Protein AF-A0A5B0RJI5-F1 (afdb_monomer_lite)

Structure (mmCIF, N/CA/C/O backbone):
data_AF-A0A5B0RJI5-F1
#
_entry.id   AF-A0A5B0RJI5-F1
#
loop_
_atom_site.group_PDB
_atom_site.id
_atom_site.type_symbol
_atom_site.label_atom_id
_atom_site.label_alt_id
_atom_site.label_comp_id
_atom_site.label_asym_id
_atom_site.label_entity_id
_atom_site.label_seq_id
_atom_site.pdbx_PDB_ins_code
_atom_site.Cartn_x
_atom_site.Cartn_y
_atom_site.Cartn_z
_atom_site.occupancy
_atom_site.B_iso_or_equiv
_atom_site.auth_seq_id
_atom_site.auth_comp_id
_atom_site.auth_asym_id
_atom_site.auth_atom_id
_atom_site.pdbx_PDB_model_num
ATOM 1 N N . MET A 1 1 ? 13.740 73.662 18.449 1.00 36.31 1 MET A N 1
ATOM 2 C CA . MET A 1 1 ? 13.420 73.032 17.146 1.00 36.31 1 MET A CA 1
ATOM 3 C C . MET A 1 1 ? 12.616 71.772 17.442 1.00 36.31 1 MET A C 1
ATOM 5 O O . MET A 1 1 ? 13.147 70.885 18.082 1.00 36.31 1 MET A O 1
ATOM 9 N N . ARG A 1 2 ? 11.284 71.888 17.393 1.00 39.53 2 ARG A N 1
ATOM 10 C CA . ARG A 1 2 ? 10.369 71.267 16.407 1.00 39.53 2 ARG A CA 1
ATOM 11 C C . ARG A 1 2 ? 10.123 69.770 16.654 1.00 39.53 2 ARG A C 1
ATOM 13 O O . ARG A 1 2 ? 10.994 68.940 16.447 1.00 39.53 2 ARG A O 1
ATOM 20 N N . CYS A 1 3 ? 8.892 69.506 17.085 1.00 42.41 3 CYS A N 1
ATOM 21 C CA . CYS A 1 3 ? 8.224 68.225 17.263 1.00 42.41 3 CYS A CA 1
ATOM 22 C C . CYS A 1 3 ? 8.306 67.309 16.028 1.00 42.41 3 CYS A C 1
ATOM 24 O O . CYS A 1 3 ? 8.057 67.771 14.917 1.00 42.41 3 CYS A O 1
ATOM 26 N N . LEU A 1 4 ? 8.518 66.009 16.248 1.00 46.84 4 LEU A N 1
ATOM 27 C CA . LEU A 1 4 ? 8.135 64.897 15.362 1.00 46.84 4 LEU A CA 1
ATOM 28 C C . LEU A 1 4 ? 7.563 63.808 16.293 1.00 46.84 4 LEU A C 1
ATOM 30 O O . LEU A 1 4 ? 8.295 63.271 17.112 1.00 46.84 4 LEU A O 1
ATOM 34 N N . SER A 1 5 ? 6.248 63.673 16.476 1.00 43.59 5 SER A N 1
ATOM 35 C CA . SER A 1 5 ? 5.272 63.000 15.599 1.00 43.59 5 SER A CA 1
ATOM 36 C C . SER A 1 5 ? 5.673 61.581 15.175 1.00 43.59 5 SER A C 1
ATOM 38 O O . SER A 1 5 ? 6.379 61.409 14.192 1.00 43.59 5 SER A O 1
ATOM 40 N N . GLY A 1 6 ? 5.146 60.604 15.924 1.00 47.91 6 GLY A N 1
ATOM 41 C CA . GLY A 1 6 ? 4.470 59.406 15.414 1.00 47.91 6 GLY A CA 1
ATOM 42 C C . GLY A 1 6 ? 5.299 58.331 14.716 1.00 47.91 6 GLY A C 1
ATOM 43 O O . GLY A 1 6 ? 5.612 58.475 13.543 1.00 47.91 6 GLY A O 1
ATOM 44 N N . ILE A 1 7 ? 5.465 57.176 15.371 1.00 55.66 7 ILE A N 1
ATOM 45 C CA . ILE A 1 7 ? 5.431 55.883 14.675 1.00 55.66 7 ILE A CA 1
ATOM 46 C C . ILE A 1 7 ? 4.532 54.934 15.472 1.00 55.66 7 ILE A C 1
ATOM 48 O O . ILE A 1 7 ? 4.707 54.709 16.666 1.00 55.66 7 ILE A O 1
ATOM 52 N N . ILE A 1 8 ? 3.513 54.467 14.763 1.00 51.81 8 ILE A N 1
ATOM 53 C CA . ILE A 1 8 ? 2.423 53.594 15.173 1.00 51.81 8 ILE A CA 1
ATOM 54 C C . ILE A 1 8 ? 2.955 52.172 15.391 1.00 51.81 8 ILE A C 1
ATOM 56 O O . ILE A 1 8 ? 3.686 51.637 14.560 1.00 51.81 8 ILE A O 1
ATOM 60 N N . ALA A 1 9 ? 2.550 51.555 16.500 1.00 47.50 9 ALA A N 1
ATOM 61 C CA . ALA A 1 9 ? 2.726 50.134 16.758 1.00 47.50 9 ALA A CA 1
ATOM 62 C C . ALA A 1 9 ? 1.720 49.322 15.929 1.00 47.50 9 ALA A C 1
ATOM 64 O O . ALA A 1 9 ? 0.519 49.460 16.145 1.00 47.50 9 ALA A O 1
ATOM 65 N N . ILE A 1 10 ? 2.194 48.457 15.028 1.00 54.41 10 ILE A N 1
ATOM 66 C CA . ILE A 1 10 ? 1.412 47.326 14.501 1.00 54.41 10 ILE A CA 1
ATOM 67 C C . ILE A 1 10 ? 2.360 46.133 14.359 1.00 54.41 10 ILE A C 1
ATOM 69 O O . ILE A 1 10 ? 3.090 46.012 13.380 1.00 54.41 10 ILE A O 1
ATOM 73 N N . ALA A 1 11 ? 2.349 45.249 15.355 1.00 49.41 11 ALA A N 1
ATOM 74 C CA . ALA A 1 11 ? 2.832 43.885 15.198 1.00 49.41 11 ALA A CA 1
ATOM 75 C C . ALA A 1 11 ? 1.640 43.038 14.736 1.00 49.41 11 ALA A C 1
ATOM 77 O O . ALA A 1 11 ? 0.767 42.707 15.536 1.00 49.41 11 ALA A O 1
ATOM 78 N N . LEU A 1 12 ? 1.571 42.723 13.440 1.00 43.62 12 LEU A N 1
ATOM 79 C CA . LEU A 1 12 ? 0.639 41.718 12.935 1.00 43.62 12 LEU A CA 1
ATOM 80 C C . LEU A 1 12 ? 1.307 40.348 13.092 1.00 43.62 12 LEU A C 1
ATOM 82 O O . LEU A 1 12 ? 2.052 39.888 12.231 1.00 43.62 12 LEU A O 1
ATOM 86 N N . VAL A 1 13 ? 1.081 39.716 14.238 1.00 51.00 13 VAL A N 1
ATOM 87 C CA . VAL A 1 13 ? 1.376 38.298 14.434 1.00 51.00 13 VAL A CA 1
ATOM 88 C C . VAL A 1 13 ? 0.209 37.527 13.820 1.00 51.00 13 VAL A C 1
ATOM 90 O O . VAL A 1 13 ? -0.827 37.318 14.445 1.00 51.00 13 VAL A O 1
ATOM 93 N N . SER A 1 14 ? 0.350 37.160 12.548 1.00 51.19 14 SER A N 1
ATOM 94 C CA . SER A 1 14 ? -0.564 36.245 11.865 1.00 51.19 14 SER A CA 1
ATOM 95 C C . SER A 1 14 ? -0.305 34.820 12.359 1.00 51.19 14 SER A C 1
ATOM 97 O O . SER A 1 14 ? 0.338 34.025 11.678 1.00 51.19 14 SER A O 1
ATOM 99 N N . ILE A 1 15 ? -0.783 34.488 13.561 1.00 57.75 15 ILE A N 1
ATOM 100 C CA . ILE A 1 15 ? -0.922 33.085 13.965 1.00 57.75 15 ILE A CA 1
ATOM 101 C C . ILE A 1 15 ? -2.083 32.539 13.144 1.00 57.75 15 ILE A C 1
ATOM 103 O O . ILE A 1 15 ? -3.251 32.758 13.462 1.00 57.75 15 ILE A O 1
ATOM 107 N N . SER A 1 16 ? -1.756 31.855 12.052 1.00 54.84 16 SER A N 1
ATOM 108 C CA . SER A 1 16 ? -2.694 30.918 11.447 1.00 54.84 16 SER A CA 1
ATOM 109 C C . SER A 1 16 ? -2.856 29.788 12.455 1.00 54.84 16 SER A C 1
ATOM 111 O O . SER A 1 16 ? -2.028 28.883 12.517 1.00 54.84 16 SER A O 1
ATOM 113 N N . GLY A 1 17 ? -3.855 29.908 13.328 1.00 53.50 17 GLY A N 1
ATOM 114 C CA . GLY A 1 17 ? -4.241 28.834 14.225 1.00 53.50 17 GLY A CA 1
ATOM 115 C C . GLY A 1 17 ? -4.756 27.690 13.370 1.00 53.50 17 GLY A C 1
ATOM 116 O O . GLY A 1 17 ? -5.902 27.711 12.929 1.00 53.50 17 GLY A O 1
ATOM 117 N N . THR A 1 18 ? -3.913 26.698 13.102 1.00 59.50 18 THR A N 1
ATOM 118 C CA . THR A 1 18 ? -4.430 25.380 12.765 1.00 59.50 18 THR A CA 1
ATOM 119 C C . THR A 1 18 ? -5.251 24.949 13.975 1.00 59.50 18 THR A C 1
ATOM 121 O O . THR A 1 18 ? -4.737 24.852 15.089 1.00 59.50 18 THR A O 1
ATOM 124 N N . HIS A 1 19 ? -6.560 24.781 13.791 1.00 54.56 19 HIS A N 1
ATOM 125 C CA . HIS A 1 19 ? -7.430 24.211 14.811 1.00 54.56 19 HIS A CA 1
ATOM 126 C C . HIS A 1 19 ? -7.044 22.736 14.996 1.00 54.56 19 HIS A C 1
ATOM 128 O O . HIS A 1 19 ? -7.692 21.844 14.463 1.00 54.56 19 HIS A O 1
ATOM 134 N N . ALA A 1 20 ? -5.961 22.463 15.721 1.00 55.53 20 ALA A N 1
ATOM 135 C CA . ALA A 1 20 ? -5.809 21.178 16.374 1.00 55.53 20 ALA A CA 1
ATOM 136 C C . ALA A 1 20 ? -6.852 21.160 17.496 1.00 55.53 20 ALA A C 1
ATOM 138 O O . ALA A 1 20 ? -6.812 22.007 18.391 1.00 55.53 20 ALA A O 1
ATOM 139 N N . SER A 1 21 ? -7.840 20.267 17.399 1.00 56.41 21 SER A N 1
ATOM 140 C CA . SER A 1 21 ? -8.783 20.028 18.493 1.00 56.41 21 SER A CA 1
ATOM 141 C C . SER A 1 21 ? -7.983 19.789 19.775 1.00 56.41 21 SER A C 1
ATOM 143 O O . SER A 1 21 ? -7.107 18.927 19.795 1.00 56.41 21 SER A O 1
ATOM 145 N N . LEU A 1 22 ? -8.255 20.570 20.827 1.00 60.81 22 LEU A N 1
ATOM 146 C CA . LEU A 1 22 ? -7.596 20.425 22.133 1.00 60.81 22 LEU A CA 1
ATOM 147 C C . LEU A 1 22 ? -7.897 19.070 22.786 1.00 60.81 22 LEU A C 1
ATOM 149 O O . LEU A 1 22 ? -7.168 18.648 23.680 1.00 60.81 22 LEU A O 1
ATOM 153 N N . GLU A 1 23 ? -8.932 18.380 22.310 1.00 63.00 23 GLU A N 1
ATOM 154 C CA . GLU A 1 23 ? -9.228 17.005 22.678 1.00 63.00 23 GLU A CA 1
ATOM 155 C C . GLU A 1 23 ? -9.077 16.117 21.444 1.00 63.00 23 GLU A C 1
ATOM 157 O O . GLU A 1 23 ? -9.819 16.250 20.463 1.00 63.00 23 GLU A O 1
ATOM 162 N N . ALA A 1 24 ? -8.083 15.226 21.480 1.00 60.44 24 ALA A N 1
ATOM 163 C CA . ALA A 1 24 ? -8.051 14.086 20.577 1.00 60.44 24 ALA A CA 1
ATOM 164 C C . ALA A 1 24 ? -9.361 13.295 20.761 1.00 60.44 24 ALA A C 1
ATOM 166 O O . ALA A 1 24 ? -9.843 13.205 21.894 1.00 60.44 24 ALA A O 1
ATOM 167 N N . PRO A 1 25 ? -9.951 12.731 19.691 1.00 68.06 25 PRO A N 1
ATOM 168 C CA . PRO A 1 25 ? -11.106 11.857 19.834 1.00 68.06 25 PRO A CA 1
ATOM 169 C C . PRO A 1 25 ? -10.835 10.804 20.914 1.00 68.06 25 PRO A C 1
ATOM 171 O O . PRO A 1 25 ? -9.781 10.166 20.901 1.00 68.06 25 PRO A O 1
ATOM 174 N N . SER A 1 26 ? -11.760 10.652 21.866 1.00 78.69 26 SER A N 1
ATOM 175 C CA . SER A 1 26 ? -11.670 9.587 22.866 1.00 78.69 26 SER A CA 1
ATOM 176 C C . SER A 1 26 ? -11.644 8.243 22.138 1.00 78.69 26 SER A C 1
ATOM 178 O O . SER A 1 26 ? -12.552 7.949 21.361 1.00 78.69 26 SER A O 1
ATOM 180 N N . PHE A 1 27 ? -10.585 7.469 22.357 1.00 82.38 27 PHE A N 1
ATOM 181 C CA . PHE A 1 27 ? -10.326 6.204 21.681 1.00 82.38 27 PHE A CA 1
ATOM 182 C C . PHE A 1 27 ? -10.041 5.125 22.720 1.00 82.38 27 PHE A C 1
ATOM 184 O O . PHE A 1 27 ? -9.093 5.243 23.500 1.00 82.38 27 PHE A O 1
ATOM 191 N N . ASP A 1 28 ? -10.865 4.079 22.738 1.00 90.69 28 ASP A N 1
ATOM 192 C CA . ASP A 1 28 ? -10.706 2.944 23.643 1.00 90.69 28 ASP A CA 1
ATOM 193 C C . ASP A 1 28 ? -10.007 1.773 22.940 1.00 90.69 28 ASP A C 1
ATOM 195 O O . ASP A 1 28 ? -10.587 1.086 22.098 1.00 90.69 28 ASP A O 1
ATOM 199 N N . VAL A 1 29 ? -8.764 1.500 23.342 1.00 92.19 29 VAL A N 1
ATOM 200 C CA . VAL A 1 29 ? -7.944 0.390 22.825 1.00 92.19 29 VAL A CA 1
ATOM 201 C C . VAL A 1 29 ? -8.465 -0.999 23.213 1.00 92.19 29 VAL A C 1
ATOM 203 O O . VAL A 1 29 ? -7.942 -2.003 22.735 1.00 92.19 29 VAL A O 1
ATOM 206 N N . HIS A 1 30 ? -9.473 -1.089 24.081 1.00 95.19 30 HIS A N 1
ATOM 207 C CA . HIS A 1 30 ? -10.144 -2.343 24.420 1.00 95.19 30 HIS A CA 1
ATOM 208 C C . HIS A 1 30 ? -11.450 -2.549 23.644 1.00 95.19 30 HIS A C 1
ATOM 210 O O . HIS A 1 30 ? -12.057 -3.619 23.733 1.00 95.19 30 HIS A O 1
ATOM 216 N N . ASN A 1 31 ? -11.868 -1.567 22.842 1.00 94.94 31 ASN A N 1
ATOM 217 C CA . ASN A 1 31 ? -13.056 -1.654 22.012 1.00 94.94 31 ASN A CA 1
ATOM 218 C C . ASN A 1 31 ? -12.683 -2.018 20.566 1.00 94.94 31 ASN A C 1
ATOM 220 O O . ASN A 1 31 ? -12.281 -1.171 19.769 1.00 94.94 31 ASN A O 1
ATOM 224 N N . ILE A 1 32 ? -12.865 -3.293 20.211 1.00 95.19 32 ILE A N 1
ATOM 225 C CA . ILE A 1 32 ? -12.553 -3.825 18.872 1.00 95.19 32 ILE A CA 1
ATOM 226 C C . ILE A 1 32 ? -13.295 -3.084 17.756 1.00 95.19 32 ILE A C 1
ATOM 228 O O . ILE A 1 32 ? -12.736 -2.888 16.677 1.00 95.19 32 ILE A O 1
ATOM 232 N N . GLN A 1 33 ? -14.529 -2.641 18.003 1.00 94.44 33 GLN A N 1
ATOM 233 C CA . GLN A 1 33 ? -15.280 -1.888 17.006 1.00 94.44 33 GLN A CA 1
ATOM 234 C C . GLN A 1 33 ? -14.610 -0.535 16.725 1.00 94.44 33 GLN A C 1
ATOM 236 O O . GLN A 1 33 ? -14.361 -0.224 15.565 1.00 94.44 33 GLN A O 1
ATOM 241 N N . GLN A 1 34 ? -14.234 0.221 17.764 1.00 94.50 34 GLN A N 1
ATOM 242 C CA . GLN A 1 34 ? -13.536 1.503 17.584 1.00 94.50 34 GLN A CA 1
ATOM 243 C C . GLN A 1 34 ? -12.167 1.329 16.915 1.00 94.50 34 GLN A C 1
ATOM 245 O O . GLN A 1 34 ? -11.801 2.122 16.052 1.00 94.50 34 GLN A O 1
ATOM 250 N N . LEU A 1 35 ? -11.425 0.274 17.271 1.00 94.69 35 LEU A N 1
ATOM 251 C CA . LEU A 1 35 ? -10.160 -0.078 16.615 1.00 94.69 35 LEU A CA 1
ATOM 252 C C . LEU A 1 35 ? -10.352 -0.348 15.117 1.00 94.69 35 LEU A C 1
ATOM 254 O O . LEU A 1 35 ? -9.577 0.143 14.298 1.00 94.69 35 LEU A O 1
ATOM 258 N N . THR A 1 36 ? -11.397 -1.096 14.762 1.00 95.44 36 THR A N 1
ATOM 259 C CA . THR A 1 36 ? -11.724 -1.430 13.368 1.00 95.44 36 THR A CA 1
ATOM 260 C C . THR A 1 36 ? -12.129 -0.182 12.588 1.00 95.44 36 THR A C 1
ATOM 262 O O . THR A 1 36 ? -11.612 0.058 11.500 1.00 95.44 36 THR A O 1
ATOM 265 N N . GLU A 1 37 ? -13.000 0.654 13.156 1.00 94.56 37 GLU A N 1
ATOM 266 C CA . GLU A 1 37 ? -13.436 1.915 12.547 1.00 94.56 37 GLU A CA 1
ATOM 267 C C . GLU A 1 37 ? -12.252 2.870 12.322 1.00 94.56 37 GLU A C 1
ATOM 269 O O . GLU A 1 37 ? -12.113 3.437 11.236 1.00 94.56 37 GLU A O 1
ATOM 274 N N . ALA A 1 38 ? -11.348 2.989 13.301 1.00 94.19 38 ALA A N 1
ATOM 275 C CA . ALA A 1 38 ? -10.135 3.793 13.175 1.00 94.19 38 ALA A CA 1
ATOM 276 C C . ALA A 1 38 ? -9.181 3.248 12.098 1.00 94.19 38 ALA A C 1
ATOM 278 O O . ALA A 1 38 ? -8.648 4.028 11.306 1.00 94.19 38 ALA A O 1
ATOM 279 N N . ALA A 1 39 ? -8.990 1.926 12.025 1.00 96.12 39 ALA A N 1
ATOM 280 C CA . ALA A 1 39 ? -8.166 1.293 10.997 1.00 96.12 39 ALA A CA 1
ATOM 281 C C . ALA A 1 39 ? -8.743 1.510 9.588 1.00 96.12 39 ALA A C 1
ATOM 283 O O . ALA A 1 39 ? -8.002 1.862 8.672 1.00 96.12 39 ALA A O 1
ATOM 284 N N . CYS A 1 40 ? -10.063 1.370 9.420 1.00 96.94 40 CYS A N 1
ATOM 285 C CA . CYS A 1 40 ? -10.748 1.649 8.157 1.00 96.94 40 CYS A CA 1
ATOM 286 C C . CYS A 1 40 ? -10.598 3.110 7.729 1.00 96.94 40 CYS A C 1
ATOM 288 O O . CYS A 1 40 ? -10.245 3.360 6.579 1.00 96.94 40 CYS A O 1
ATOM 290 N N . ALA A 1 41 ? -10.794 4.065 8.642 1.00 96.31 41 ALA A N 1
ATOM 291 C CA . ALA A 1 41 ? -10.631 5.486 8.337 1.00 96.31 41 ALA A CA 1
ATOM 292 C C . ALA A 1 41 ? -9.178 5.839 7.968 1.00 96.31 41 ALA A C 1
ATOM 294 O O . ALA A 1 41 ? -8.936 6.587 7.019 1.00 96.31 41 ALA A O 1
ATOM 295 N N . ALA A 1 42 ? -8.199 5.281 8.688 1.00 96.88 42 ALA A N 1
ATOM 296 C CA . ALA A 1 42 ? -6.784 5.491 8.396 1.00 96.88 42 ALA A CA 1
ATOM 297 C C . ALA A 1 42 ? -6.388 4.900 7.036 1.00 96.88 42 ALA A C 1
ATOM 299 O O . ALA A 1 42 ? -5.713 5.576 6.258 1.00 96.88 42 ALA A O 1
ATOM 300 N N . MET A 1 43 ? -6.833 3.675 6.729 1.00 98.12 43 MET A N 1
ATOM 301 C CA . MET A 1 43 ? -6.555 3.028 5.447 1.00 98.12 43 MET A CA 1
ATOM 302 C C . MET A 1 43 ? -7.242 3.751 4.286 1.00 98.12 43 MET A C 1
ATOM 304 O O . MET A 1 43 ? -6.624 3.952 3.248 1.00 98.12 43 MET A O 1
ATOM 308 N N . GLU A 1 44 ? -8.483 4.213 4.460 1.00 98.00 44 GLU A N 1
ATOM 309 C CA . GLU A 1 44 ? -9.182 5.003 3.442 1.00 98.00 44 GLU A CA 1
ATOM 310 C C . GLU A 1 44 ? -8.443 6.307 3.130 1.00 98.00 44 GLU A C 1
ATOM 312 O O . GLU A 1 44 ? -8.203 6.626 1.964 1.00 98.00 44 GLU A O 1
ATOM 317 N N . ASN A 1 45 ? -8.001 7.023 4.167 1.00 97.94 45 ASN A N 1
ATOM 318 C CA . ASN A 1 45 ? -7.184 8.215 3.989 1.00 97.94 45 ASN A CA 1
ATOM 319 C C . ASN A 1 45 ? -5.842 7.889 3.314 1.00 97.94 45 ASN A C 1
ATOM 321 O O . ASN A 1 45 ? -5.459 8.584 2.379 1.00 97.94 45 ASN A O 1
ATOM 325 N N . LEU A 1 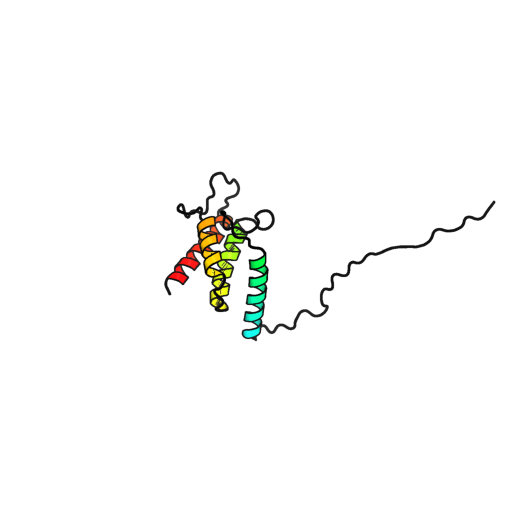46 ? -5.143 6.826 3.726 1.00 97.75 46 LEU A N 1
ATOM 326 C CA . LEU A 1 46 ? -3.873 6.414 3.117 1.00 97.75 46 LEU A CA 1
ATOM 327 C C . LEU A 1 46 ? -4.039 6.064 1.631 1.00 97.75 46 LEU A C 1
ATOM 329 O O . LEU A 1 46 ? -3.298 6.563 0.786 1.00 97.75 46 LEU A O 1
ATOM 333 N N . MET A 1 47 ? -5.046 5.261 1.297 1.00 98.00 47 MET A N 1
ATOM 334 C CA . MET A 1 47 ? -5.315 4.851 -0.080 1.00 98.00 47 MET A CA 1
ATOM 335 C C . MET A 1 47 ? -5.808 6.008 -0.957 1.00 98.00 47 MET A C 1
ATOM 337 O O . MET A 1 47 ? -5.657 5.939 -2.174 1.00 98.00 47 MET A O 1
ATOM 341 N N . SER A 1 48 ? -6.306 7.107 -0.375 1.00 97.19 48 SER A N 1
ATOM 342 C CA . SER A 1 48 ? -6.656 8.322 -1.129 1.00 97.19 48 SER A CA 1
ATOM 343 C C . SER A 1 48 ? -5.450 9.008 -1.790 1.00 97.19 48 SER A C 1
ATOM 345 O O . SER A 1 48 ? -5.614 9.710 -2.788 1.00 97.19 48 SER A O 1
ATOM 347 N N . TYR A 1 49 ? -4.232 8.776 -1.284 1.00 96.94 49 TYR A N 1
ATOM 348 C CA . TYR A 1 49 ? -2.995 9.290 -1.884 1.00 96.94 49 TYR A CA 1
ATOM 349 C C . TYR A 1 49 ? -2.502 8.437 -3.060 1.00 96.94 49 TYR A C 1
ATOM 351 O O . TYR A 1 49 ? -1.587 8.848 -3.779 1.00 96.94 49 TYR A O 1
ATOM 359 N N . PHE A 1 50 ? -3.085 7.254 -3.275 1.00 97.50 50 PHE A N 1
ATOM 360 C CA . PHE A 1 50 ? -2.710 6.383 -4.378 1.00 97.50 50 PHE A CA 1
ATOM 361 C C . PHE A 1 50 ? -3.477 6.737 -5.650 1.00 97.50 50 PHE A C 1
ATOM 363 O O . PHE A 1 50 ? -4.703 6.813 -5.671 1.00 97.50 50 PHE A O 1
ATOM 370 N N . THR A 1 51 ? -2.749 6.881 -6.754 1.00 96.69 51 THR A N 1
ATOM 371 C CA . THR A 1 51 ? -3.328 6.910 -8.100 1.00 96.69 51 THR A CA 1
ATOM 372 C C . T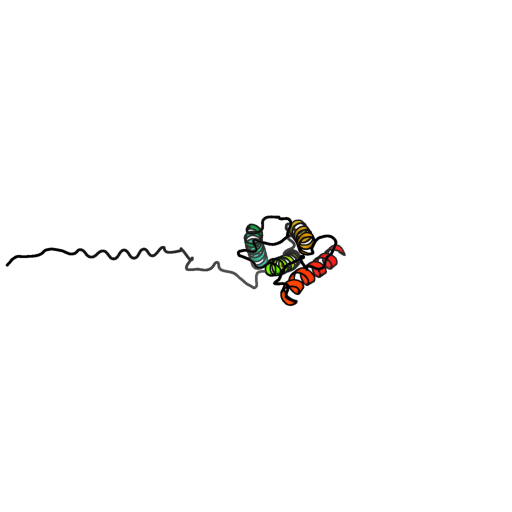HR A 1 51 ? -2.726 5.758 -8.905 1.00 96.69 51 THR A C 1
ATOM 374 O O . THR A 1 51 ? -1.501 5.734 -9.068 1.00 96.69 51 THR A O 1
ATOM 377 N N . PRO A 1 52 ? -3.543 4.817 -9.424 1.00 95.38 52 PRO A N 1
ATOM 378 C CA . PRO A 1 52 ? -3.052 3.691 -10.210 1.00 95.38 52 PRO A CA 1
ATOM 379 C C . PRO A 1 52 ? -2.159 4.133 -11.367 1.00 95.38 52 PRO A C 1
ATOM 381 O O . PRO A 1 52 ? -2.482 5.056 -12.115 1.00 95.38 52 PRO A O 1
ATOM 384 N N . ASN A 1 53 ? -1.027 3.455 -11.521 1.00 94.62 53 ASN A N 1
ATOM 385 C CA . ASN A 1 53 ? -0.044 3.747 -12.553 1.00 94.62 53 ASN A CA 1
ATOM 386 C C . ASN A 1 53 ? 0.734 2.479 -12.932 1.00 94.62 53 ASN A C 1
ATOM 388 O O . ASN A 1 53 ? 0.639 1.439 -12.275 1.00 94.62 53 ASN A O 1
ATOM 392 N N . SER A 1 54 ? 1.519 2.571 -14.003 1.00 93.06 54 SER A N 1
ATOM 393 C CA . SER A 1 54 ? 2.271 1.440 -14.554 1.00 93.06 54 SER A CA 1
ATOM 394 C C . SER A 1 54 ? 3.424 0.962 -13.672 1.00 93.06 54 SER A C 1
ATOM 396 O O . SER A 1 54 ? 3.934 -0.125 -13.911 1.00 93.06 54 SER A O 1
ATOM 398 N N . ARG A 1 55 ? 3.867 1.758 -12.691 1.00 92.44 55 ARG A N 1
ATOM 399 C CA . ARG A 1 55 ? 4.888 1.346 -11.722 1.00 92.44 55 ARG A CA 1
ATOM 400 C C . ARG A 1 55 ? 4.302 0.604 -10.529 1.00 92.44 55 ARG A C 1
ATOM 402 O O . ARG A 1 55 ? 5.022 -0.164 -9.910 1.00 92.44 55 ARG A O 1
ATOM 409 N N . GLY A 1 56 ? 3.021 0.807 -10.221 1.00 95.38 56 GLY A N 1
ATOM 410 C CA . GLY A 1 56 ? 2.412 0.221 -9.027 1.00 95.38 56 GLY A CA 1
ATOM 411 C C . GLY A 1 56 ? 2.944 0.825 -7.726 1.00 95.38 56 GLY A C 1
ATOM 412 O O . GLY A 1 56 ? 2.944 0.162 -6.696 1.00 95.38 56 GLY A O 1
ATOM 413 N N . THR A 1 57 ? 3.410 2.073 -7.774 1.00 95.56 57 THR A N 1
ATOM 414 C CA . THR A 1 57 ? 3.963 2.810 -6.632 1.00 95.56 57 THR A CA 1
ATOM 415 C C . THR A 1 57 ? 3.123 4.047 -6.330 1.00 95.56 57 THR A C 1
ATOM 417 O O . THR A 1 57 ? 2.439 4.586 -7.203 1.00 95.56 57 THR A O 1
ATOM 420 N N . PHE A 1 58 ? 3.149 4.513 -5.084 1.00 97.38 58 PHE A N 1
ATOM 421 C CA . PHE A 1 58 ? 2.713 5.867 -4.743 1.00 97.38 58 PHE A CA 1
ATOM 422 C C . PHE A 1 58 ? 3.616 6.903 -5.429 1.00 97.38 58 PHE A C 1
ATOM 424 O O . PHE A 1 58 ? 4.600 6.565 -6.082 1.00 97.38 58 PHE A O 1
ATOM 431 N N . ASN A 1 59 ? 3.280 8.190 -5.312 1.00 95.38 59 ASN A N 1
ATOM 432 C CA . ASN A 1 59 ? 4.106 9.245 -5.890 1.00 95.38 59 ASN A CA 1
ATOM 433 C C . ASN A 1 59 ? 5.525 9.227 -5.288 1.00 95.38 59 ASN A C 1
ATOM 435 O O . ASN A 1 59 ? 5.738 9.716 -4.179 1.00 95.38 59 ASN A O 1
ATOM 439 N N . GLU A 1 60 ? 6.493 8.750 -6.072 1.00 92.00 60 GLU A N 1
ATOM 440 C CA . GLU A 1 60 ? 7.897 8.572 -5.673 1.00 92.00 60 GLU A CA 1
ATOM 441 C C . GLU A 1 60 ? 8.631 9.875 -5.320 1.00 92.00 60 GLU A C 1
ATOM 443 O O . GLU A 1 60 ? 9.704 9.839 -4.727 1.00 92.00 60 GLU A O 1
ATOM 448 N N . THR A 1 61 ? 8.043 11.042 -5.613 1.00 93.00 61 THR A N 1
ATOM 449 C CA . THR A 1 61 ? 8.565 12.336 -5.131 1.00 93.00 61 THR A CA 1
ATOM 450 C C . THR A 1 61 ? 8.381 12.504 -3.620 1.00 93.00 61 THR A C 1
ATOM 452 O O . THR A 1 61 ? 9.109 13.266 -2.990 1.00 93.00 61 THR A O 1
ATOM 455 N N . VAL A 1 62 ? 7.376 11.837 -3.049 1.00 93.25 62 VAL A N 1
ATOM 456 C CA . VAL A 1 62 ? 6.953 11.993 -1.648 1.00 93.25 62 VAL A CA 1
ATOM 457 C C . VAL A 1 62 ? 7.098 10.690 -0.865 1.00 93.25 62 VAL A C 1
ATOM 459 O O . VAL A 1 62 ? 7.365 10.729 0.330 1.00 93.25 62 VAL A O 1
ATOM 462 N N . THR A 1 63 ? 6.936 9.555 -1.544 1.00 93.25 63 THR A N 1
ATOM 463 C CA . THR A 1 63 ? 6.943 8.207 -0.973 1.00 93.25 63 THR A CA 1
ATOM 464 C C . THR A 1 63 ? 7.940 7.364 -1.762 1.00 93.25 63 THR A C 1
ATOM 466 O O . THR A 1 63 ? 7.584 6.901 -2.848 1.00 93.25 63 THR A O 1
ATOM 469 N N . PRO A 1 64 ? 9.185 7.184 -1.282 1.00 92.31 64 PRO A N 1
ATOM 470 C CA . PRO A 1 64 ? 10.168 6.316 -1.923 1.00 92.31 64 PRO A CA 1
ATOM 471 C C . PRO A 1 64 ? 9.563 4.968 -2.325 1.00 92.31 64 PRO A C 1
ATOM 473 O O . PRO A 1 64 ? 8.703 4.423 -1.634 1.00 92.31 64 PRO A O 1
ATOM 476 N N . TRP A 1 65 ? 9.995 4.423 -3.461 1.00 92.19 65 TRP A N 1
ATOM 477 C CA . TRP A 1 65 ? 9.318 3.292 -4.103 1.00 92.19 65 TRP A CA 1
ATOM 478 C C . TRP A 1 65 ? 9.102 2.083 -3.169 1.00 92.19 65 TRP A C 1
ATOM 480 O O . TRP A 1 65 ? 8.047 1.448 -3.224 1.00 92.19 65 TRP A O 1
ATOM 490 N N . HIS A 1 66 ? 10.048 1.796 -2.269 1.00 93.81 66 HIS A N 1
ATOM 491 C CA . HIS A 1 66 ? 9.947 0.694 -1.309 1.00 93.81 66 HIS A CA 1
ATOM 492 C C . HIS A 1 66 ? 8.839 0.888 -0.264 1.00 93.81 66 HIS A C 1
ATOM 494 O O . HIS A 1 66 ? 8.213 -0.090 0.146 1.00 93.81 66 HIS A O 1
ATOM 500 N N . GLU A 1 67 ? 8.524 2.130 0.119 1.00 96.19 67 GLU A N 1
ATOM 501 C CA . GLU A 1 67 ? 7.433 2.424 1.055 1.00 96.19 67 GLU A CA 1
ATOM 502 C C . GLU A 1 67 ? 6.075 2.040 0.456 1.00 96.19 67 GLU A C 1
ATOM 504 O O . GLU A 1 67 ? 5.174 1.625 1.182 1.00 96.19 67 GLU A O 1
ATOM 509 N N . SER A 1 68 ? 5.940 2.066 -0.877 1.00 96.56 68 SER A N 1
ATOM 510 C CA . SER A 1 68 ? 4.753 1.500 -1.536 1.00 96.56 68 SER A CA 1
ATOM 511 C C . SER A 1 68 ? 4.617 0.007 -1.226 1.00 96.56 68 SER A C 1
ATOM 513 O O . SER A 1 68 ? 3.531 -0.445 -0.882 1.00 96.56 68 SER A O 1
ATOM 515 N N . GLY A 1 69 ? 5.730 -0.739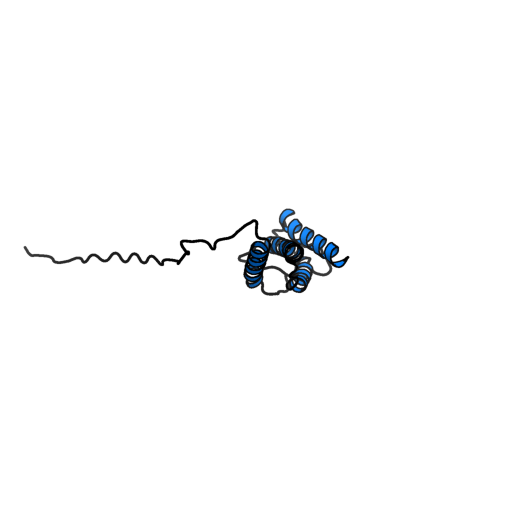 -1.239 1.00 96.19 69 GLY A N 1
ATOM 516 C CA . GLY A 1 69 ? 5.763 -2.154 -0.859 1.00 96.19 69 GLY A CA 1
ATOM 517 C C . GLY A 1 69 ? 5.329 -2.395 0.589 1.00 96.19 69 GLY A C 1
ATOM 518 O O . GLY A 1 69 ? 4.559 -3.316 0.859 1.00 96.19 69 GLY A O 1
ATOM 519 N N . MET A 1 70 ? 5.745 -1.523 1.512 1.00 97.19 70 MET A N 1
ATOM 520 C CA . MET A 1 70 ? 5.296 -1.563 2.910 1.00 97.19 70 MET A CA 1
ATOM 521 C C . MET A 1 70 ? 3.781 -1.338 3.026 1.00 97.19 70 MET A C 1
ATOM 523 O O . MET A 1 70 ? 3.098 -2.065 3.749 1.00 97.19 70 MET A O 1
ATOM 527 N N . ILE A 1 71 ? 3.239 -0.361 2.291 1.00 97.88 71 ILE A N 1
ATOM 528 C CA . ILE A 1 71 ? 1.800 -0.053 2.273 1.00 97.88 71 ILE A CA 1
ATOM 529 C C . ILE A 1 71 ? 0.989 -1.213 1.674 1.00 97.88 71 ILE A C 1
ATOM 531 O O . ILE A 1 71 ? -0.119 -1.501 2.137 1.00 97.88 71 ILE A O 1
ATOM 535 N N . TRP A 1 72 ? 1.530 -1.917 0.678 1.00 97.50 72 TRP A N 1
ATOM 536 C CA . TRP A 1 72 ? 0.907 -3.119 0.121 1.00 97.50 72 TRP A CA 1
ATOM 537 C C . TRP A 1 72 ? 0.828 -4.249 1.145 1.00 97.50 72 TRP A C 1
ATOM 539 O O . TRP A 1 72 ? -0.244 -4.826 1.319 1.00 97.50 72 TRP A O 1
ATOM 549 N N . GLY A 1 73 ? 1.905 -4.500 1.894 1.00 96.56 73 GLY A N 1
ATOM 550 C CA . GLY A 1 73 ? 1.883 -5.433 3.026 1.00 96.56 73 GLY A CA 1
ATOM 551 C C . GLY A 1 73 ? 0.831 -5.053 4.073 1.00 96.56 73 GLY A C 1
ATOM 552 O O . GLY A 1 73 ? 0.001 -5.878 4.456 1.00 96.56 73 GLY A O 1
ATOM 553 N N . LEU A 1 74 ? 0.789 -3.771 4.452 1.00 97.06 74 LEU A N 1
ATOM 554 C CA . LEU A 1 74 ? -0.185 -3.241 5.410 1.00 97.06 74 LEU A CA 1
ATOM 555 C C . LEU A 1 74 ? -1.640 -3.445 4.955 1.00 97.06 74 LEU A C 1
ATOM 557 O O . LEU A 1 74 ? -2.510 -3.672 5.792 1.00 97.06 74 LEU A O 1
ATOM 561 N N . ASN A 1 75 ? -1.925 -3.386 3.651 1.00 97.69 75 ASN A N 1
ATOM 562 C CA . ASN A 1 75 ? -3.268 -3.648 3.125 1.00 97.69 75 ASN A CA 1
ATOM 563 C C . ASN A 1 75 ? -3.723 -5.096 3.358 1.00 97.69 75 ASN A C 1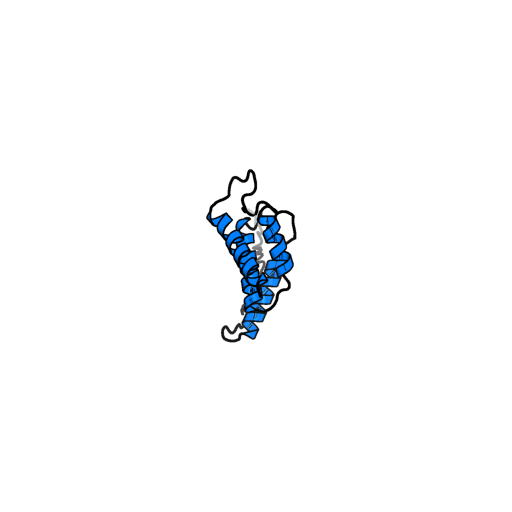
ATOM 565 O O . ASN A 1 75 ? -4.895 -5.318 3.664 1.00 97.69 75 ASN A O 1
ATOM 569 N N . PHE A 1 76 ? -2.823 -6.079 3.260 1.00 96.56 76 PHE A N 1
ATOM 570 C CA . PHE A 1 76 ? -3.169 -7.475 3.545 1.00 96.56 76 PHE A CA 1
ATOM 571 C C . PHE A 1 76 ? -3.441 -7.710 5.032 1.00 96.56 76 PHE A C 1
ATOM 573 O O . PHE A 1 76 ? -4.391 -8.422 5.371 1.00 96.56 76 PHE A O 1
ATOM 580 N N . ASP A 1 77 ? -2.658 -7.083 5.914 1.00 95.94 77 ASP A N 1
ATOM 581 C CA . ASP A 1 77 ? -2.918 -7.092 7.356 1.00 95.94 77 ASP A CA 1
ATOM 582 C C . ASP A 1 77 ? -4.245 -6.401 7.681 1.00 95.94 77 ASP A C 1
ATOM 584 O O . ASP A 1 77 ? -5.070 -6.940 8.419 1.00 95.94 77 ASP A O 1
ATOM 588 N N . TYR A 1 78 ? -4.493 -5.235 7.087 1.00 96.81 78 TYR A N 1
ATOM 589 C CA . TYR A 1 78 ? -5.754 -4.512 7.215 1.00 96.81 78 TYR A CA 1
ATOM 590 C C . TYR A 1 78 ? -6.950 -5.385 6.823 1.00 96.81 78 TYR A C 1
ATOM 592 O O . TYR A 1 78 ? -7.882 -5.529 7.619 1.00 96.81 78 TYR A O 1
ATOM 600 N N . ALA A 1 79 ? -6.907 -6.017 5.648 1.00 96.38 79 ALA A N 1
ATOM 601 C CA . ALA A 1 79 ? -7.975 -6.896 5.187 1.00 96.38 79 ALA A CA 1
ATOM 602 C C . ALA A 1 79 ? -8.175 -8.082 6.142 1.00 96.38 79 ALA A C 1
ATOM 604 O O . ALA A 1 79 ? -9.306 -8.419 6.489 1.00 96.38 79 ALA A O 1
ATOM 605 N N . ARG A 1 80 ? -7.081 -8.673 6.640 1.00 94.81 80 ARG A N 1
ATOM 606 C CA . ARG A 1 80 ? -7.125 -9.780 7.603 1.00 94.81 80 ARG A CA 1
ATOM 607 C C . ARG A 1 80 ? -7.789 -9.392 8.925 1.00 94.81 80 ARG A C 1
ATOM 609 O O . ARG A 1 80 ? -8.563 -10.183 9.459 1.00 94.81 80 ARG A O 1
ATOM 616 N N . TRP A 1 81 ? -7.448 -8.233 9.482 1.00 95.00 81 TRP A N 1
ATOM 617 C CA . TRP A 1 81 ? -7.892 -7.840 10.823 1.00 95.00 81 TRP A CA 1
ATOM 618 C C . TRP A 1 81 ? -9.253 -7.143 10.840 1.00 95.00 81 TRP A C 1
ATOM 620 O O . TRP A 1 81 ? -9.957 -7.237 11.842 1.00 95.00 81 TRP A O 1
ATOM 630 N N . THR A 1 82 ? -9.636 -6.472 9.752 1.00 96.12 82 THR A N 1
ATOM 631 C CA . THR A 1 82 ? -10.911 -5.736 9.659 1.00 96.12 82 THR A CA 1
ATOM 632 C C . THR A 1 82 ? -11.987 -6.475 8.865 1.00 96.12 82 THR A C 1
ATOM 634 O O . THR A 1 82 ? -13.173 -6.229 9.071 1.00 96.12 82 THR A O 1
ATOM 637 N N . GLY A 1 83 ? -11.592 -7.375 7.959 1.00 95.31 83 GLY A N 1
ATOM 638 C CA . GLY A 1 83 ? -12.483 -8.010 6.990 1.00 95.31 83 GLY A CA 1
ATOM 639 C C . GLY A 1 83 ? -12.850 -7.133 5.784 1.00 95.31 83 GLY A C 1
ATOM 640 O O . GLY A 1 83 ? -13.569 -7.610 4.909 1.00 95.31 83 GLY A O 1
ATOM 641 N N . ASP A 1 84 ? -12.382 -5.881 5.702 1.00 96.50 84 ASP A N 1
ATOM 642 C CA . ASP A 1 84 ? -12.603 -5.017 4.535 1.00 96.50 84 ASP A CA 1
ATOM 643 C C . ASP A 1 84 ? -11.563 -5.315 3.442 1.00 96.50 84 ASP A C 1
ATOM 645 O O . ASP A 1 84 ? -10.370 -5.046 3.584 1.00 96.50 84 ASP A O 1
ATOM 649 N N . THR A 1 85 ? -12.026 -5.883 2.329 1.00 96.75 85 THR A N 1
ATOM 650 C CA . THR A 1 85 ? -11.180 -6.335 1.218 1.00 96.75 85 THR A CA 1
ATOM 651 C C . THR A 1 85 ? -11.197 -5.398 0.010 1.00 96.75 85 THR A C 1
ATOM 653 O O . THR A 1 85 ? -10.654 -5.753 -1.036 1.00 96.75 85 THR A O 1
ATOM 656 N N . LYS A 1 86 ? -11.808 -4.207 0.102 1.00 97.00 86 LYS A N 1
ATOM 657 C CA . LYS A 1 86 ? -12.079 -3.345 -1.069 1.00 97.00 86 LYS A CA 1
ATOM 658 C C . LYS A 1 86 ? -10.837 -2.892 -1.848 1.00 97.00 86 LYS A C 1
ATOM 660 O O . LYS A 1 86 ? -10.960 -2.488 -3.001 1.00 97.00 86 LYS A O 1
ATOM 665 N N . TYR A 1 87 ? -9.654 -2.949 -1.233 1.00 97.56 87 TYR A N 1
ATOM 666 C CA . TYR A 1 87 ? -8.388 -2.553 -1.855 1.00 97.56 87 TYR A CA 1
ATOM 667 C C . TYR A 1 87 ? -7.564 -3.722 -2.406 1.00 97.56 87 TYR A C 1
ATOM 669 O O . TYR A 1 87 ? -6.599 -3.467 -3.124 1.00 97.56 87 TYR A O 1
ATOM 677 N N . LEU A 1 88 ? -7.921 -4.983 -2.126 1.00 95.62 88 LEU A N 1
ATOM 678 C CA . LEU A 1 88 ? -7.067 -6.130 -2.466 1.00 95.62 88 LEU A CA 1
ATOM 679 C C . LEU A 1 88 ? -6.791 -6.250 -3.970 1.00 95.62 88 LEU A C 1
ATOM 681 O O . LEU A 1 88 ? -5.649 -6.507 -4.347 1.00 95.62 88 LEU A O 1
ATOM 685 N N . ASP A 1 89 ? -7.779 -5.992 -4.829 1.00 95.75 89 ASP A N 1
ATOM 686 C CA . ASP A 1 89 ? -7.588 -6.025 -6.288 1.00 95.75 89 ASP A CA 1
ATOM 687 C C . ASP A 1 89 ? -6.597 -4.9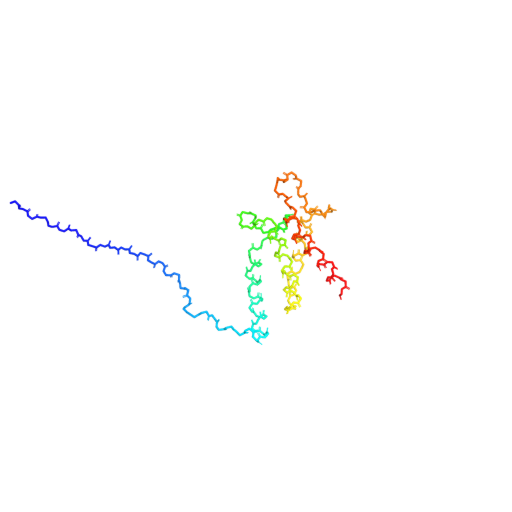47 -6.755 1.00 95.75 89 ASP A C 1
ATOM 689 O O . ASP A 1 89 ? -5.693 -5.212 -7.551 1.00 95.75 89 ASP A O 1
ATOM 693 N N . ILE A 1 90 ? -6.730 -3.730 -6.214 1.00 96.44 90 ILE A N 1
ATOM 694 C CA . ILE A 1 90 ? -5.850 -2.596 -6.525 1.00 96.44 90 ILE A CA 1
ATOM 695 C C . ILE A 1 90 ? -4.419 -2.903 -6.073 1.00 96.44 90 ILE A C 1
ATOM 697 O O . ILE A 1 90 ? -3.476 -2.708 -6.839 1.00 96.44 90 ILE A O 1
ATOM 701 N N . VAL A 1 91 ? -4.264 -3.402 -4.847 1.00 96.56 91 VAL A N 1
ATOM 702 C CA . VAL A 1 91 ? -2.968 -3.726 -4.235 1.00 96.56 91 VAL A CA 1
ATOM 703 C C . VAL A 1 91 ? -2.289 -4.879 -4.968 1.00 96.56 91 VAL A C 1
ATOM 705 O O . VAL A 1 91 ? -1.098 -4.804 -5.260 1.00 96.56 91 VAL A O 1
ATOM 708 N N . THR A 1 92 ? -3.040 -5.918 -5.333 1.00 94.81 92 THR A N 1
ATOM 709 C CA . THR A 1 92 ? -2.511 -7.068 -6.080 1.00 94.81 92 THR A CA 1
ATOM 710 C C . THR A 1 92 ? -1.998 -6.631 -7.449 1.00 94.81 92 THR A C 1
ATOM 712 O O . THR A 1 92 ? -0.874 -6.965 -7.823 1.00 94.81 92 THR A O 1
ATOM 715 N N . GLN A 1 93 ? -2.767 -5.816 -8.178 1.00 95.44 93 GLN A N 1
ATOM 716 C CA . GLN A 1 93 ? -2.321 -5.292 -9.468 1.00 95.44 93 GLN A CA 1
ATOM 717 C C . GLN A 1 93 ? -1.116 -4.349 -9.327 1.00 95.44 93 GLN A C 1
ATOM 719 O O . GLN A 1 93 ? -0.207 -4.385 -10.159 1.00 95.44 93 GLN A O 1
ATOM 724 N N . ALA A 1 94 ? -1.086 -3.517 -8.282 1.00 96.50 94 ALA A N 1
ATOM 725 C CA . ALA A 1 94 ? 0.045 -2.641 -8.000 1.00 96.50 94 ALA A CA 1
ATOM 726 C C . ALA A 1 94 ? 1.323 -3.445 -7.714 1.00 96.50 94 ALA A C 1
ATOM 728 O O . ALA A 1 94 ? 2.362 -3.142 -8.294 1.00 96.50 94 ALA A O 1
ATOM 729 N N . LEU A 1 95 ? 1.240 -4.516 -6.922 1.00 95.69 95 LEU A N 1
ATOM 730 C CA . LEU A 1 95 ? 2.372 -5.406 -6.656 1.00 95.69 95 LEU A CA 1
ATOM 731 C C . LEU A 1 95 ? 2.885 -6.103 -7.916 1.00 95.69 95 LEU A C 1
ATOM 733 O O . LEU A 1 95 ? 4.095 -6.153 -8.123 1.00 95.69 95 LEU A O 1
ATOM 737 N N . VAL A 1 96 ? 1.995 -6.583 -8.793 1.00 95.00 96 VAL A N 1
ATOM 738 C CA . VAL A 1 96 ? 2.401 -7.158 -10.088 1.00 95.00 96 VAL A CA 1
ATOM 739 C C . VAL A 1 96 ? 3.177 -6.128 -10.911 1.00 95.00 96 VAL A C 1
ATOM 741 O O . VAL A 1 96 ? 4.264 -6.429 -11.411 1.00 95.00 96 VAL A O 1
ATOM 744 N N . ASN A 1 97 ? 2.674 -4.894 -10.998 1.00 94.31 97 ASN A N 1
ATOM 745 C CA . ASN A 1 97 ? 3.354 -3.814 -11.713 1.00 94.31 97 ASN A CA 1
ATOM 746 C C . ASN A 1 97 ? 4.724 -3.491 -11.089 1.00 94.31 97 ASN A C 1
ATOM 748 O O . ASN A 1 97 ? 5.719 -3.383 -11.807 1.00 94.31 97 ASN A O 1
ATOM 752 N N . GLN A 1 98 ? 4.786 -3.393 -9.759 1.00 93.62 98 GLN A N 1
ATOM 753 C CA . GLN A 1 98 ? 6.008 -3.089 -9.014 1.00 93.62 98 GLN A CA 1
ATOM 754 C C . GLN A 1 98 ? 7.050 -4.211 -9.120 1.00 93.62 98 GLN A C 1
ATOM 756 O O . GLN A 1 98 ? 8.249 -3.943 -9.101 1.00 93.62 98 GLN A O 1
ATOM 761 N N . SER A 1 99 ? 6.606 -5.456 -9.314 1.00 93.44 99 SER A N 1
ATOM 762 C CA . SER A 1 99 ? 7.465 -6.624 -9.540 1.00 93.44 99 SER A CA 1
ATOM 763 C C . SER A 1 99 ? 8.106 -6.677 -10.936 1.00 93.44 99 SER A C 1
ATOM 765 O O . SER A 1 99 ? 8.803 -7.634 -11.252 1.00 93.44 99 SER A O 1
ATOM 767 N N . ASN A 1 100 ? 7.918 -5.637 -11.759 1.00 90.44 100 ASN A N 1
ATOM 768 C CA . ASN A 1 100 ? 8.316 -5.565 -13.170 1.00 90.44 100 ASN A CA 1
ATOM 769 C C . ASN A 1 100 ? 7.573 -6.561 -14.075 1.00 90.44 100 ASN A C 1
ATOM 771 O O . ASN A 1 100 ? 8.150 -7.094 -15.026 1.00 90.44 100 ASN A O 1
ATOM 775 N N . GLY A 1 101 ? 6.282 -6.787 -13.808 1.00 84.81 101 GLY A N 1
ATOM 776 C CA . GLY A 1 101 ? 5.463 -7.712 -14.592 1.00 84.81 101 GLY A CA 1
ATOM 777 C C . GLY A 1 101 ? 6.050 -9.120 -14.548 1.00 84.81 101 GLY A C 1
ATOM 778 O O . GLY A 1 101 ? 6.400 -9.590 -13.475 1.00 84.81 101 GLY A O 1
ATOM 779 N N . ASP A 1 102 ? 6.217 -9.756 -15.707 1.00 84.94 102 ASP A N 1
ATOM 780 C CA . ASP A 1 102 ? 6.621 -11.166 -15.831 1.00 84.94 102 ASP A CA 1
ATOM 781 C C . ASP A 1 102 ? 7.995 -11.515 -15.221 1.00 84.94 102 ASP A C 1
ATOM 783 O O . ASP A 1 102 ? 8.308 -12.693 -15.043 1.00 84.94 102 ASP A O 1
ATOM 787 N N . VAL A 1 103 ? 8.844 -10.522 -14.931 1.00 87.56 103 VAL A N 1
ATOM 788 C CA . VAL A 1 103 ? 10.180 -10.760 -14.351 1.00 87.56 103 VAL A CA 1
ATOM 789 C C . VAL A 1 103 ? 10.096 -11.069 -12.853 1.00 87.56 103 VAL A C 1
ATOM 791 O O . VAL A 1 103 ? 10.891 -11.857 -12.346 1.00 87.56 103 VAL A O 1
ATOM 794 N N . HIS A 1 104 ? 9.113 -10.487 -12.161 1.00 89.69 104 HIS A N 1
ATOM 795 C CA . HIS A 1 104 ? 8.833 -10.695 -10.738 1.00 89.69 104 HIS A CA 1
ATOM 796 C C . HIS A 1 104 ? 10.035 -10.522 -9.789 1.00 89.69 104 HIS A C 1
ATOM 798 O O . HIS A 1 104 ? 10.121 -11.196 -8.763 1.00 89.69 104 HIS A O 1
ATOM 804 N N . ASP A 1 105 ? 10.972 -9.627 -10.110 1.00 91.06 105 ASP A N 1
ATOM 805 C CA . ASP A 1 105 ? 12.229 -9.462 -9.364 1.00 91.06 105 ASP A CA 1
ATOM 806 C C . ASP A 1 105 ? 12.319 -8.158 -8.562 1.00 91.06 105 ASP A C 1
ATOM 808 O O . ASP A 1 105 ? 13.243 -7.995 -7.767 1.00 91.06 105 ASP A O 1
ATOM 812 N N . PHE A 1 106 ? 11.377 -7.229 -8.769 1.00 91.94 106 PHE A N 1
ATOM 813 C CA . PHE A 1 106 ? 11.391 -5.872 -8.202 1.00 91.94 106 PHE A CA 1
ATOM 814 C C . PHE A 1 106 ? 12.653 -5.052 -8.558 1.00 91.94 106 PHE A C 1
ATOM 816 O O . PHE A 1 106 ? 12.868 -3.958 -8.036 1.00 91.94 106 PHE A O 1
ATOM 823 N N . LEU A 1 107 ? 13.462 -5.522 -9.513 1.00 89.38 107 LEU A N 1
ATOM 824 C CA . LEU A 1 107 ? 14.658 -4.863 -10.025 1.00 89.38 107 LEU A CA 1
ATOM 825 C C . LEU A 1 107 ? 14.346 -4.110 -11.324 1.00 89.38 107 LEU A C 1
ATOM 827 O O . LEU A 1 107 ? 14.572 -4.570 -12.439 1.00 89.38 107 LEU A O 1
ATOM 831 N N . ALA A 1 108 ? 13.817 -2.894 -11.185 1.00 82.75 108 ALA A N 1
ATOM 832 C CA . ALA A 1 108 ? 13.656 -1.960 -12.296 1.00 82.75 108 ALA A CA 1
ATOM 833 C C . ALA A 1 108 ? 14.974 -1.758 -13.093 1.00 82.75 108 ALA A C 1
ATOM 835 O O . ALA A 1 108 ? 15.967 -1.290 -12.524 1.00 82.75 108 ALA A O 1
ATOM 836 N N . PRO A 1 109 ? 14.989 -2.019 -14.414 1.00 78.19 109 PRO A N 1
ATOM 837 C CA . PRO A 1 109 ? 16.183 -1.850 -15.237 1.00 78.19 109 PRO A CA 1
ATOM 838 C C . PRO A 1 109 ? 16.737 -0.421 -15.195 1.00 78.19 109 PRO A C 1
ATOM 840 O O . PRO A 1 109 ? 16.011 0.550 -15.412 1.00 78.19 109 PRO A O 1
ATOM 843 N N . GLY A 1 110 ? 18.044 -0.289 -14.956 1.00 75.25 110 GLY A N 1
ATOM 844 C CA . GLY A 1 110 ? 18.745 1.000 -14.979 1.00 75.25 110 GLY A CA 1
ATOM 845 C C . GLY A 1 110 ? 18.537 1.885 -13.745 1.00 75.25 110 GLY A C 1
ATOM 846 O O . GLY A 1 110 ? 19.044 3.010 -13.725 1.00 75.25 110 GLY A O 1
ATOM 847 N N . ALA A 1 111 ? 17.834 1.404 -12.717 1.00 77.69 111 ALA A N 1
ATOM 848 C CA . ALA A 1 111 ? 17.751 2.094 -11.437 1.00 77.69 111 ALA A CA 1
ATOM 849 C C . ALA A 1 111 ? 19.091 2.009 -10.684 1.00 77.69 111 ALA A C 1
ATOM 851 O O . ALA A 1 111 ? 19.783 0.993 -10.719 1.00 77.69 111 ALA A O 1
ATOM 852 N N . LYS A 1 112 ? 19.475 3.105 -10.021 1.00 71.12 112 LYS A N 1
ATOM 853 C CA . LYS A 1 112 ? 20.728 3.191 -9.248 1.00 71.12 112 LYS A CA 1
ATOM 854 C C . LYS A 1 112 ? 20.549 2.865 -7.764 1.00 71.12 112 LYS A C 1
ATOM 856 O O . LYS A 1 112 ? 21.525 2.526 -7.108 1.00 71.12 112 LYS A O 1
ATOM 861 N N . GLU A 1 113 ? 19.328 2.986 -7.253 1.00 80.75 113 GLU A N 1
ATOM 862 C CA . GLU A 1 113 ? 18.986 2.873 -5.831 1.00 80.75 113 GLU A CA 1
ATOM 863 C C . GLU A 1 113 ? 18.036 1.684 -5.644 1.00 80.75 113 GLU A C 1
ATOM 865 O O . GLU A 1 113 ? 16.817 1.828 -5.648 1.00 80.75 113 GLU A O 1
ATOM 870 N N . GLN A 1 114 ? 18.624 0.487 -5.588 1.00 86.50 114 GLN A N 1
ATOM 871 C CA . GLN A 1 114 ? 17.931 -0.793 -5.404 1.00 86.50 114 GLN A CA 1
ATOM 872 C C . GLN A 1 114 ? 18.620 -1.574 -4.302 1.00 86.50 114 GLN A C 1
ATOM 874 O O . GLN A 1 114 ? 19.353 -2.536 -4.539 1.00 86.50 114 GLN A O 1
ATOM 879 N N . TRP A 1 115 ? 18.459 -1.074 -3.087 1.00 91.19 115 TRP A N 1
ATOM 880 C CA . TRP A 1 115 ? 19.042 -1.700 -1.918 1.00 91.19 115 TRP A CA 1
ATOM 881 C C . TRP A 1 115 ? 18.248 -2.951 -1.541 1.00 91.19 115 TRP A C 1
ATOM 883 O O . TRP A 1 115 ? 17.073 -3.097 -1.877 1.00 91.19 115 TRP A O 1
ATOM 893 N N . ASN A 1 116 ? 18.903 -3.891 -0.861 1.00 93.81 116 ASN A N 1
ATOM 894 C CA . ASN A 1 116 ? 18.270 -5.163 -0.509 1.00 93.81 116 ASN A CA 1
ATOM 895 C C . ASN A 1 116 ? 17.041 -4.968 0.392 1.00 93.81 116 ASN A C 1
ATOM 897 O O . ASN A 1 116 ? 16.083 -5.725 0.284 1.00 93.81 116 ASN A O 1
ATOM 901 N N . ASP A 1 117 ? 17.071 -3.973 1.277 1.00 93.12 117 ASP A N 1
ATOM 902 C CA . ASP A 1 117 ? 15.946 -3.590 2.128 1.00 93.12 117 ASP A CA 1
ATOM 903 C C . ASP A 1 117 ? 14.795 -2.983 1.322 1.00 93.12 117 ASP A C 1
ATOM 905 O O . A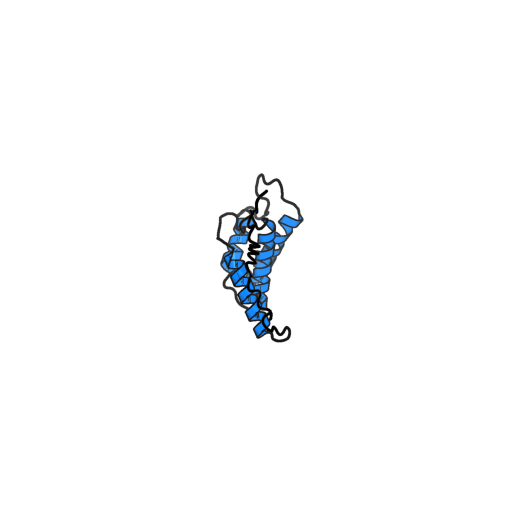SP A 1 117 ? 13.641 -3.331 1.563 1.00 93.12 117 ASP A O 1
ATOM 909 N N . ASP A 1 118 ? 15.093 -2.178 0.304 1.00 93.62 118 ASP A N 1
ATOM 910 C CA . ASP A 1 118 ? 14.065 -1.618 -0.573 1.00 93.62 118 ASP A CA 1
ATOM 911 C C . ASP A 1 118 ? 13.299 -2.712 -1.342 1.00 93.62 118 ASP A C 1
ATOM 913 O O . ASP A 1 118 ? 12.079 -2.649 -1.492 1.00 93.62 118 ASP A O 1
ATOM 917 N N . ILE A 1 119 ? 14.018 -3.745 -1.796 1.00 93.88 119 ILE A N 1
ATOM 918 C CA . ILE A 1 119 ? 13.468 -4.910 -2.510 1.00 93.88 119 ILE A CA 1
ATOM 919 C C . ILE A 1 119 ? 12.689 -5.834 -1.563 1.00 93.88 119 ILE A C 1
ATOM 921 O O . ILE A 1 119 ? 11.700 -6.455 -1.965 1.00 93.88 119 ILE A O 1
ATOM 925 N N . LEU A 1 120 ? 13.122 -5.935 -0.302 1.00 94.88 120 LEU A N 1
ATOM 926 C CA . LEU A 1 120 ? 12.530 -6.822 0.698 1.00 94.88 120 LEU A CA 1
ATOM 927 C C . LEU A 1 120 ? 11.045 -6.518 0.925 1.00 94.88 120 LEU A C 1
ATOM 929 O O . LEU A 1 120 ? 10.233 -7.442 0.936 1.00 94.88 120 LEU A O 1
ATOM 933 N N . TRP A 1 121 ? 10.687 -5.244 1.083 1.00 95.62 121 TRP A N 1
ATOM 934 C CA . TRP A 1 121 ? 9.327 -4.834 1.442 1.00 95.62 121 TRP A CA 1
ATOM 935 C C . TRP A 1 121 ? 8.243 -5.300 0.456 1.00 95.62 121 TRP A C 1
ATOM 937 O O . TRP A 1 121 ? 7.323 -6.006 0.880 1.00 95.62 121 TRP A O 1
ATOM 947 N N . PRO A 1 122 ? 8.316 -4.982 -0.852 1.00 94.50 122 PRO A N 1
ATOM 948 C CA . PRO A 1 122 ? 7.325 -5.467 -1.807 1.00 94.50 122 PRO A CA 1
ATOM 949 C C . PRO A 1 122 ? 7.415 -6.987 -2.031 1.00 94.50 122 PRO A C 1
ATOM 951 O O . PRO A 1 122 ? 6.392 -7.616 -2.300 1.00 94.50 122 PRO A O 1
ATOM 954 N N . SER A 1 123 ? 8.590 -7.604 -1.843 1.00 94.38 123 SER A N 1
ATOM 955 C CA . SER A 1 123 ? 8.745 -9.066 -1.919 1.00 94.38 123 SER A CA 1
ATOM 956 C C . SER A 1 123 ? 7.956 -9.788 -0.819 1.00 94.38 123 SER A C 1
ATOM 958 O O . SER A 1 123 ? 7.226 -10.737 -1.101 1.00 94.38 123 SER A O 1
ATOM 960 N N . GLN A 1 124 ? 8.037 -9.310 0.427 1.00 94.56 124 GLN A N 1
ATOM 961 C CA . GLN A 1 124 ? 7.269 -9.852 1.557 1.00 94.56 124 GLN A CA 1
ATOM 962 C C . GLN A 1 124 ? 5.756 -9.659 1.373 1.00 94.56 124 GLN A C 1
ATOM 964 O O . GLN A 1 124 ? 4.959 -10.556 1.670 1.00 94.56 124 GLN A O 1
ATOM 969 N N . ALA A 1 125 ? 5.347 -8.506 0.837 1.00 94.19 125 ALA A N 1
ATOM 970 C CA . ALA A 1 125 ? 3.948 -8.247 0.508 1.00 94.19 125 ALA A CA 1
ATOM 971 C C . ALA A 1 125 ? 3.428 -9.217 -0.572 1.00 94.19 125 ALA A C 1
ATOM 973 O O . ALA A 1 125 ? 2.328 -9.754 -0.442 1.00 94.19 125 ALA A O 1
ATOM 974 N N . GLY A 1 126 ? 4.238 -9.501 -1.599 1.00 89.56 126 GLY A N 1
ATOM 975 C CA . GLY A 1 126 ? 3.919 -10.481 -2.642 1.00 89.56 126 GLY A CA 1
ATOM 976 C C . GLY A 1 126 ? 3.826 -11.930 -2.144 1.00 89.56 126 GLY A C 1
ATOM 977 O O . GLY A 1 126 ? 3.042 -12.715 -2.669 1.00 89.56 126 GLY A O 1
ATOM 978 N N . GLU A 1 127 ? 4.571 -12.312 -1.106 1.00 86.06 127 GLU A N 1
ATOM 979 C CA . GLU A 1 127 ? 4.400 -13.628 -0.473 1.00 86.06 127 GLU A CA 1
ATOM 980 C C . GLU A 1 127 ? 3.058 -13.724 0.269 1.00 86.06 127 GLU A C 1
ATOM 982 O O . GLU A 1 127 ? 2.343 -14.724 0.170 1.00 86.06 127 GLU A O 1
ATOM 987 N N . THR A 1 128 ? 2.678 -12.650 0.965 1.00 79.00 128 THR A N 1
ATOM 988 C CA . THR A 1 128 ? 1.426 -12.581 1.732 1.00 79.00 128 THR A CA 1
ATOM 989 C C . THR A 1 128 ? 0.197 -12.689 0.830 1.00 79.00 128 THR A C 1
ATOM 991 O O . THR A 1 128 ? -0.761 -13.385 1.176 1.00 79.00 128 THR A O 1
ATOM 994 N N . SER A 1 129 ? 0.232 -12.057 -0.347 1.00 74.69 129 SER A N 1
ATOM 995 C CA . SER A 1 129 ? -0.857 -12.136 -1.326 1.00 74.69 129 SER A CA 1
ATOM 996 C C . SER A 1 129 ? -1.097 -13.573 -1.806 1.00 74.69 129 SER A C 1
ATOM 998 O O . SER A 1 129 ? -2.238 -14.037 -1.842 1.00 74.69 129 SER A O 1
ATOM 1000 N N . ASN A 1 130 ? -0.021 -14.318 -2.084 1.00 68.81 130 ASN A N 1
ATOM 1001 C CA . ASN A 1 130 ? -0.097 -15.713 -2.515 1.00 68.81 130 ASN A CA 1
ATOM 1002 C C . ASN A 1 130 ? -0.697 -16.625 -1.437 1.00 68.81 130 ASN A C 1
ATOM 1004 O O . ASN A 1 130 ? -1.436 -17.551 -1.763 1.00 68.81 130 ASN A O 1
ATOM 1008 N N . LEU A 1 131 ? -0.421 -16.363 -0.156 1.00 63.69 131 LEU A N 1
ATOM 1009 C CA . LEU A 1 131 ? -1.009 -17.125 0.949 1.00 63.69 131 LEU A CA 1
ATOM 1010 C C . LEU A 1 131 ? -2.515 -16.873 1.097 1.00 63.69 131 LEU A C 1
ATOM 1012 O O . LEU A 1 131 ? -3.258 -17.803 1.406 1.00 63.69 131 LEU A O 1
ATOM 1016 N N . GLN A 1 132 ? -2.979 -15.642 0.862 1.00 59.38 132 GLN A N 1
ATOM 1017 C CA . GLN A 1 132 ? -4.407 -15.316 0.937 1.00 59.38 132 GLN A CA 1
ATOM 1018 C C . GLN A 1 132 ? -5.212 -15.869 -0.249 1.00 59.38 132 GLN A C 1
ATOM 1020 O O . GLN A 1 132 ? -6.381 -16.187 -0.072 1.00 59.38 132 GLN A O 1
ATOM 1025 N N . ALA A 1 133 ? -4.599 -16.064 -1.421 1.00 57.88 133 ALA A N 1
ATOM 1026 C CA . ALA A 1 133 ? -5.255 -16.672 -2.586 1.00 57.88 133 ALA A CA 1
ATOM 1027 C C . ALA A 1 133 ? -5.514 -18.192 -2.455 1.00 57.88 133 ALA A C 1
ATOM 1029 O O . ALA A 1 133 ? -6.187 -18.778 -3.303 1.00 57.88 133 ALA A O 1
ATOM 1030 N N . LEU A 1 134 ? -4.962 -18.847 -1.427 1.00 47.25 134 LEU A N 1
ATOM 1031 C CA . LEU A 1 134 ? -5.081 -20.294 -1.195 1.00 47.25 134 LEU A CA 1
ATOM 1032 C C . LEU A 1 134 ? -6.236 -20.687 -0.253 1.00 47.25 134 LEU A C 1
ATOM 1034 O O . LEU A 1 134 ? -6.383 -21.872 0.057 1.00 47.25 134 LEU A O 1
ATOM 1038 N N . HIS A 1 135 ? -7.045 -19.725 0.198 1.00 44.16 135 HIS A N 1
ATOM 1039 C CA . HIS A 1 135 ? -8.182 -19.914 1.107 1.00 44.16 135 HIS A CA 1
ATOM 1040 C C . HIS A 1 135 ? -9.466 -19.315 0.529 1.00 44.16 135 HIS A C 1
ATOM 1042 O O . HIS A 1 135 ? -10.545 -19.833 0.902 1.00 44.16 135 HIS A O 1
#

Secondary structure (DSSP, 8-state):
---------------------SSPPP--TT-HHHHHHHHHHHHHHHHHT----TT--S-TTTS-HHHHHHHHHHHHHHHHHH---TTHHHHHHHHHHHTTGGG-S---TT-S---HHHHHHHHHHHHHHHHHTT-

Organism: NCBI:txid56615

InterPro domains:
  IPR005198 Glycoside hydrolase, family 76 [PF03663] (35-121)
  IPR014480 Mannan endo-1,6-alpha-mannosidase [PTHR12145] (7-123)

pLDDT: mean 83.8, std 17.88, range [36.31, 98.12]

Sequence (135 aa):
MRCLSGIIAIALVSISGTHASLEAPSFDVHNIQQLTEAACAAMENLMSYFTPNSRGTFNETVTPWHESGMIWGLNFDYARWTGDTKYLDIVTQALVNQSNGDVHDFLAPGAKEQWNDDILWPSQAGETSNLQALH

Radius of gyration: 23.91 Å; chains: 1; bounding box: 36×93×40 Å

Foldseek 3Di:
DDDDDDDDDDDPPPPPPPPPPPDDPDADPVDLVSVLVVLVVVLVVVCVQDDDDLQLAGDCVVQPRLVSLQNLLVLLVNCVSNVDCPCVVSSQVSLCSCCVHPVNQSDDPPDPDDDPSSSVRNVVSVVSNVVVVVD